Protein AF-A0A7I7QUG3-F1 (afdb_monomer_lite)

Structure (mmCIF, N/CA/C/O backbone):
data_AF-A0A7I7QUG3-F1
#
_entry.id   AF-A0A7I7QUG3-F1
#
loop_
_atom_site.group_PDB
_atom_site.id
_atom_site.type_symbol
_atom_site.label_atom_id
_atom_site.label_alt_id
_atom_site.label_comp_id
_atom_site.label_asym_id
_atom_site.label_entity_id
_atom_site.label_seq_id
_atom_site.pdbx_PDB_ins_code
_atom_site.Cartn_x
_atom_site.Cartn_y
_atom_site.Cartn_z
_atom_site.occupancy
_atom_site.B_iso_or_equiv
_atom_site.auth_seq_id
_atom_site.auth_comp_id
_atom_site.auth_asym_id
_atom_site.auth_atom_id
_atom_site.pdbx_PDB_model_num
ATOM 1 N N . MET A 1 1 ? 12.295 -4.336 1.343 1.00 55.94 1 MET A N 1
ATOM 2 C CA . MET A 1 1 ? 11.119 -3.998 2.176 1.00 55.94 1 MET A CA 1
ATOM 3 C C . MET A 1 1 ? 10.521 -2.732 1.606 1.00 55.94 1 MET A C 1
ATOM 5 O O . MET A 1 1 ? 11.297 -1.818 1.374 1.00 55.94 1 MET A O 1
ATOM 9 N N . GLY A 1 2 ? 9.221 -2.713 1.314 1.00 84.19 2 GLY A N 1
ATOM 10 C CA . GLY A 1 2 ? 8.541 -1.510 0.825 1.00 84.19 2 GLY A CA 1
ATOM 11 C C . GLY A 1 2 ? 7.883 -0.710 1.953 1.00 84.19 2 GLY A C 1
ATOM 12 O O . GLY A 1 2 ? 7.905 -1.144 3.106 1.00 84.19 2 GLY A O 1
ATOM 13 N N . GLY A 1 3 ? 7.300 0.437 1.625 1.00 93.31 3 GLY A N 1
ATOM 14 C CA . GLY A 1 3 ? 6.579 1.305 2.557 1.00 93.31 3 GLY A CA 1
ATOM 15 C C . GLY A 1 3 ? 5.406 2.025 1.896 1.00 93.31 3 GLY A C 1
ATOM 16 O O . GLY A 1 3 ? 5.088 1.757 0.743 1.00 93.31 3 GLY A O 1
ATOM 17 N N . VAL A 1 4 ? 4.787 2.944 2.634 1.00 95.75 4 VAL A N 1
ATOM 18 C CA . VAL A 1 4 ? 3.711 3.820 2.152 1.00 95.75 4 VAL A CA 1
ATOM 19 C C . VAL A 1 4 ? 4.041 5.250 2.564 1.00 95.75 4 VAL A C 1
ATOM 21 O O . VAL A 1 4 ? 4.446 5.471 3.708 1.00 95.75 4 VAL A O 1
ATOM 24 N N . GLY A 1 5 ? 3.885 6.207 1.652 1.00 95.69 5 GLY A N 1
ATOM 25 C CA . GLY A 1 5 ? 4.074 7.633 1.914 1.00 95.69 5 GLY A CA 1
ATOM 26 C C . GLY A 1 5 ? 2.733 8.345 2.024 1.00 95.69 5 GLY A C 1
ATOM 27 O O . GLY A 1 5 ? 1.993 8.384 1.050 1.00 95.69 5 GLY A O 1
ATOM 28 N N . PHE A 1 6 ? 2.417 8.916 3.187 1.00 95.31 6 PHE A N 1
ATOM 29 C CA . PHE A 1 6 ? 1.203 9.712 3.395 1.00 95.31 6 PHE A CA 1
ATOM 30 C C . PHE A 1 6 ? 1.580 11.185 3.564 1.00 95.31 6 PHE A C 1
ATOM 32 O O . PHE A 1 6 ? 2.206 11.533 4.565 1.00 95.31 6 PHE A O 1
ATOM 39 N N . VAL A 1 7 ? 1.183 12.040 2.621 1.00 96.12 7 VAL A N 1
ATOM 40 C CA . VAL A 1 7 ? 1.308 13.502 2.762 1.00 96.12 7 VAL A CA 1
ATOM 41 C C . VAL A 1 7 ? 0.003 14.075 3.312 1.00 96.12 7 VAL A C 1
ATOM 43 O O . VAL A 1 7 ? -0.003 14.758 4.334 1.00 96.12 7 VAL A O 1
ATOM 46 N N . ASP A 1 8 ? -1.117 13.733 2.676 1.00 97.00 8 ASP A N 1
ATOM 47 C CA . ASP A 1 8 ? -2.471 14.074 3.111 1.00 97.00 8 ASP A CA 1
ATOM 48 C C . ASP A 1 8 ? -3.488 13.044 2.572 1.00 97.00 8 ASP A C 1
ATOM 50 O O . ASP A 1 8 ? -3.114 11.969 2.103 1.00 97.00 8 ASP A O 1
ATOM 54 N N . SER A 1 9 ? -4.791 13.326 2.678 1.00 97.75 9 SER A N 1
ATOM 55 C CA . SER A 1 9 ? -5.838 12.398 2.233 1.00 97.75 9 SER A CA 1
ATOM 56 C C . SER A 1 9 ? -5.978 12.276 0.712 1.00 97.75 9 SER A C 1
ATOM 58 O O . SER A 1 9 ? -6.603 11.320 0.255 1.00 97.75 9 SER A O 1
ATOM 60 N N . GLU A 1 10 ? -5.454 13.222 -0.068 1.00 98.00 10 GLU A N 1
ATOM 61 C CA . GLU A 1 10 ? -5.456 13.189 -1.538 1.00 98.00 10 GLU A CA 1
ATOM 62 C C . GLU A 1 10 ? -4.103 12.773 -2.125 1.00 98.00 10 GLU A C 1
ATOM 64 O O . GLU A 1 10 ? -4.031 12.420 -3.300 1.00 98.00 10 GLU A O 1
ATOM 69 N N . THR A 1 11 ? -3.049 12.812 -1.314 1.00 97.88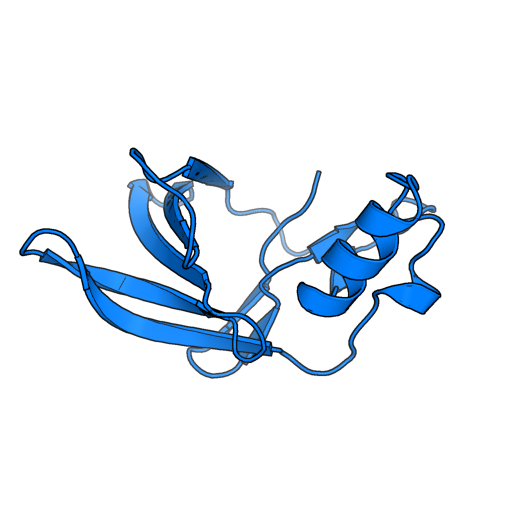 11 THR A N 1
ATOM 70 C CA . THR A 1 11 ? -1.663 12.673 -1.752 1.00 97.88 11 THR A CA 1
ATOM 71 C C . THR A 1 11 ? -1.002 11.525 -0.991 1.00 97.88 11 THR A C 1
ATOM 73 O O . THR A 1 11 ? -0.416 11.719 0.082 1.00 97.88 11 THR A O 1
ATOM 76 N N . VAL A 1 12 ? -1.117 10.312 -1.538 1.00 98.12 12 VAL A N 1
ATOM 77 C CA . VAL A 1 12 ? -0.487 9.101 -0.994 1.00 98.12 12 VAL A CA 1
ATOM 78 C C . VAL A 1 12 ? 0.289 8.366 -2.081 1.00 98.12 12 VAL A C 1
ATOM 80 O O . VAL A 1 12 ? -0.228 8.151 -3.177 1.00 98.12 12 VAL A O 1
ATOM 83 N N . ASP A 1 13 ? 1.495 7.922 -1.731 1.00 97.62 13 ASP A N 1
ATOM 84 C CA . ASP A 1 13 ? 2.296 6.953 -2.477 1.00 97.62 13 ASP A CA 1
ATOM 85 C C . ASP A 1 13 ? 2.113 5.568 -1.830 1.00 97.62 13 ASP A C 1
ATOM 87 O O . ASP A 1 13 ? 2.772 5.261 -0.829 1.00 97.62 13 ASP A O 1
ATOM 91 N N . PRO A 1 14 ? 1.213 4.709 -2.345 1.00 96.88 14 PRO A N 1
ATOM 92 C CA . PRO A 1 14 ? 0.839 3.438 -1.722 1.00 96.88 14 PRO A CA 1
ATOM 93 C C . PRO A 1 14 ? 1.973 2.416 -1.672 1.00 96.88 14 PRO A C 1
ATOM 95 O O . PRO A 1 14 ? 1.910 1.462 -0.906 1.00 96.88 14 PRO A O 1
ATOM 98 N N . LEU A 1 15 ? 2.985 2.578 -2.525 1.00 96.62 15 LEU A N 1
ATOM 99 C CA . LEU A 1 15 ? 4.100 1.652 -2.659 1.00 96.62 15 LEU A CA 1
ATOM 100 C C . LEU A 1 15 ? 5.399 2.438 -2.789 1.00 96.62 15 LEU A C 1
ATOM 102 O O . LEU A 1 15 ? 5.717 2.963 -3.850 1.00 96.62 15 LEU A O 1
ATOM 106 N N . LEU A 1 16 ? 6.173 2.471 -1.714 1.00 96.19 16 LEU A N 1
ATOM 107 C CA . LEU A 1 16 ? 7.543 2.961 -1.698 1.00 96.19 16 LEU A CA 1
ATOM 108 C C . LEU A 1 16 ? 8.503 1.778 -1.733 1.00 96.19 16 LEU A C 1
ATOM 110 O O . LEU A 1 16 ? 8.320 0.809 -0.998 1.00 96.19 16 LEU A O 1
ATOM 114 N N . TYR A 1 17 ? 9.548 1.868 -2.545 1.00 95.56 17 TYR A N 1
ATOM 115 C CA . TYR A 1 17 ? 10.628 0.886 -2.605 1.00 95.56 17 TYR A CA 1
ATOM 116 C C . TYR A 1 17 ? 11.975 1.570 -2.388 1.00 95.56 17 TYR A C 1
ATOM 118 O O . TYR A 1 17 ? 12.135 2.718 -2.795 1.00 95.56 17 TYR A O 1
ATOM 126 N N . PRO A 1 18 ? 12.951 0.894 -1.758 1.00 94.00 18 PRO A N 1
ATOM 127 C CA . PRO A 1 18 ? 14.284 1.448 -1.595 1.00 94.00 18 PRO A CA 1
ATOM 128 C C . PRO A 1 18 ? 14.965 1.579 -2.952 1.00 94.00 18 PRO A C 1
ATOM 130 O O . PRO A 1 18 ? 14.801 0.719 -3.825 1.00 94.00 18 PRO A O 1
ATOM 133 N N . ASP A 1 19 ? 15.766 2.622 -3.107 1.00 92.62 19 ASP A N 1
ATOM 134 C CA . ASP A 1 19 ? 16.704 2.692 -4.216 1.00 92.62 19 ASP A CA 1
ATOM 135 C C . ASP A 1 19 ? 17.775 1.594 -4.080 1.00 92.62 19 ASP A C 1
ATOM 137 O O . ASP A 1 19 ? 18.064 1.092 -2.990 1.00 92.62 19 ASP A O 1
ATOM 141 N N . THR A 1 20 ? 18.361 1.202 -5.205 1.00 92.19 20 THR A N 1
ATOM 142 C CA . THR A 1 20 ? 19.431 0.198 -5.282 1.00 92.19 20 THR A CA 1
ATOM 143 C C . THR A 1 20 ? 20.686 0.593 -4.507 1.00 92.19 20 THR A C 1
ATOM 145 O O . THR A 1 20 ? 21.385 -0.284 -4.005 1.00 92.19 20 THR A O 1
ATOM 148 N N . ASP A 1 21 ? 20.957 1.892 -4.372 1.00 88.19 21 ASP A N 1
ATOM 149 C CA . ASP A 1 21 ? 22.078 2.419 -3.588 1.00 88.19 21 ASP A CA 1
ATOM 150 C C . ASP A 1 21 ? 21.767 2.545 -2.083 1.00 88.19 21 ASP A C 1
ATOM 152 O O . ASP A 1 21 ? 22.656 2.853 -1.288 1.00 88.19 21 ASP A O 1
ATOM 156 N N . GLY A 1 22 ? 20.519 2.279 -1.679 1.00 83.69 22 GLY A N 1
ATOM 157 C CA . GLY A 1 22 ? 20.055 2.360 -0.295 1.00 83.69 22 GLY A CA 1
ATOM 158 C C . GLY A 1 22 ? 19.988 3.778 0.277 1.00 83.69 22 GLY A C 1
ATOM 159 O O . GLY A 1 22 ? 19.808 3.920 1.486 1.00 83.69 22 GLY A O 1
ATOM 160 N N . THR A 1 23 ? 20.139 4.815 -0.549 1.00 86.00 23 THR A N 1
ATOM 161 C CA . THR A 1 23 ? 20.177 6.213 -0.091 1.00 86.00 23 THR A CA 1
ATOM 162 C C . THR A 1 23 ? 18.796 6.833 0.069 1.00 86.00 23 THR A C 1
ATOM 164 O O . THR A 1 23 ? 18.656 7.806 0.800 1.00 86.00 23 THR A O 1
ATOM 167 N N . GLY A 1 24 ? 17.771 6.252 -0.553 1.00 90.81 24 GLY A N 1
ATOM 168 C CA . GLY A 1 24 ? 16.415 6.777 -0.500 1.00 90.81 24 GLY A CA 1
ATOM 169 C C . GLY A 1 24 ? 15.361 5.755 -0.901 1.00 90.81 24 GLY A C 1
ATOM 170 O O . GLY A 1 24 ? 15.605 4.545 -0.947 1.00 90.81 24 GLY A O 1
ATOM 171 N N . VAL A 1 25 ? 14.168 6.265 -1.188 1.00 94.62 25 VAL A N 1
ATOM 172 C CA . VAL A 1 25 ? 13.026 5.491 -1.677 1.00 94.62 25 VAL A CA 1
ATOM 173 C C . VAL A 1 25 ? 12.425 6.153 -2.914 1.00 94.62 25 VAL A C 1
ATOM 175 O O . VAL A 1 25 ? 12.577 7.356 -3.113 1.00 94.62 25 VAL A O 1
ATOM 178 N N . PHE A 1 26 ? 11.718 5.378 -3.729 1.00 95.94 26 PHE A N 1
ATOM 179 C CA . PHE A 1 26 ? 10.924 5.873 -4.852 1.00 95.94 26 PHE A CA 1
ATOM 180 C C . PHE A 1 26 ? 9.510 5.284 -4.812 1.00 95.94 26 PHE A C 1
ATOM 182 O O . PHE A 1 26 ? 9.307 4.177 -4.302 1.00 95.94 26 PHE A O 1
ATOM 189 N N . ALA A 1 27 ? 8.540 6.023 -5.352 1.00 97.25 27 ALA A N 1
ATOM 190 C CA . ALA A 1 27 ? 7.159 5.571 -5.471 1.00 97.25 27 ALA A CA 1
ATOM 191 C C . ALA A 1 27 ? 6.982 4.676 -6.702 1.00 97.25 27 ALA A C 1
ATOM 193 O O . ALA A 1 27 ? 7.488 4.976 -7.784 1.00 97.25 27 ALA A O 1
ATOM 194 N N . ALA A 1 28 ? 6.254 3.574 -6.542 1.00 96.94 28 ALA A N 1
ATOM 195 C CA . ALA A 1 28 ? 5.968 2.614 -7.597 1.00 96.94 28 ALA A CA 1
ATOM 196 C C . ALA A 1 28 ? 4.463 2.525 -7.884 1.00 96.94 28 ALA A C 1
ATOM 198 O O . ALA A 1 28 ? 3.623 2.584 -6.986 1.00 96.94 28 ALA A O 1
ATOM 199 N N . ASP A 1 29 ? 4.112 2.328 -9.151 1.00 95.31 29 ASP A N 1
ATOM 200 C CA . ASP A 1 29 ? 2.742 2.049 -9.564 1.00 95.31 29 ASP A CA 1
ATOM 201 C C . ASP A 1 29 ? 2.409 0.558 -9.424 1.00 95.31 29 ASP A C 1
ATOM 203 O O . ASP A 1 29 ? 3.142 -0.304 -9.910 1.00 95.31 29 ASP A O 1
ATOM 207 N N . LEU A 1 30 ? 1.277 0.237 -8.785 1.00 94.62 30 LEU A N 1
ATOM 208 C CA . LEU A 1 30 ? 0.879 -1.155 -8.555 1.00 94.62 30 LEU A CA 1
ATOM 209 C C . LEU A 1 30 ? 0.620 -1.917 -9.866 1.00 94.62 30 LEU A C 1
ATOM 211 O O . LEU A 1 30 ? 0.925 -3.105 -9.945 1.00 94.62 3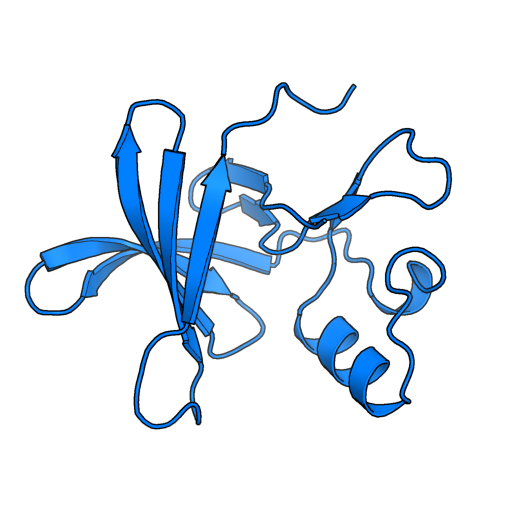0 LEU A O 1
ATOM 215 N N . VAL A 1 31 ? 0.068 -1.273 -10.899 1.00 94.94 31 VAL A N 1
ATOM 216 C CA . VAL A 1 31 ? -0.202 -1.942 -12.181 1.00 94.94 31 VAL A CA 1
ATOM 217 C C . VAL A 1 31 ? 1.112 -2.253 -12.890 1.00 94.94 31 VAL A C 1
ATOM 219 O O . VAL A 1 31 ? 1.307 -3.386 -13.332 1.00 94.94 31 VAL A O 1
ATOM 222 N N . SER A 1 32 ? 2.037 -1.294 -12.932 1.00 96.38 32 SER A N 1
ATOM 223 C CA . SER A 1 32 ? 3.381 -1.514 -13.474 1.00 96.38 32 SER A CA 1
ATOM 224 C C . SER A 1 32 ? 4.147 -2.589 -12.699 1.00 96.38 32 SER A C 1
ATOM 226 O O . SER A 1 32 ? 4.810 -3.433 -13.298 1.00 96.38 32 SER A O 1
ATOM 228 N N . LEU A 1 33 ? 4.013 -2.617 -11.370 1.00 95.44 33 LEU A N 1
ATOM 229 C CA . LEU A 1 33 ? 4.632 -3.632 -10.520 1.00 95.44 33 LEU A CA 1
ATOM 230 C C . LEU A 1 33 ? 4.104 -5.041 -10.826 1.00 95.44 33 LEU A C 1
ATOM 232 O O . LEU A 1 33 ? 4.881 -5.989 -10.928 1.00 95.44 33 LEU A O 1
ATOM 236 N N . LEU A 1 34 ? 2.788 -5.185 -11.001 1.00 93.62 34 LEU A N 1
ATOM 237 C CA . LEU A 1 34 ? 2.179 -6.454 -11.401 1.00 93.62 34 LEU A CA 1
ATOM 238 C C . LEU A 1 34 ? 2.655 -6.889 -12.794 1.00 93.62 34 LEU A C 1
ATOM 240 O O . LEU A 1 34 ? 3.031 -8.045 -12.962 1.00 93.62 34 LEU A O 1
ATOM 244 N N . ALA A 1 35 ? 2.735 -5.964 -13.754 1.00 95.88 35 ALA A N 1
ATOM 245 C CA . ALA A 1 35 ? 3.265 -6.255 -15.085 1.00 95.88 35 ALA A CA 1
ATOM 246 C C . ALA A 1 35 ? 4.737 -6.705 -15.038 1.00 95.88 35 ALA A C 1
ATOM 248 O O . ALA A 1 35 ? 5.113 -7.660 -15.715 1.00 95.88 35 ALA A O 1
ATOM 249 N N . LEU A 1 36 ? 5.567 -6.075 -14.197 1.00 96.62 36 LEU A N 1
ATOM 250 C CA . LEU A 1 36 ? 6.944 -6.514 -13.962 1.00 96.62 36 LEU A CA 1
ATOM 251 C C . LEU A 1 36 ? 6.978 -7.946 -13.413 1.00 96.62 36 LEU A C 1
ATOM 253 O O . LEU A 1 36 ? 7.765 -8.770 -13.876 1.00 96.62 36 LEU A O 1
ATOM 257 N N . PHE A 1 37 ? 6.117 -8.259 -12.450 1.00 94.50 37 PHE A N 1
ATOM 258 C CA . PHE A 1 37 ? 6.027 -9.588 -11.854 1.00 94.50 37 PHE A CA 1
ATOM 259 C C . PHE A 1 37 ? 5.587 -10.675 -12.841 1.00 94.50 37 PHE A C 1
ATOM 261 O O . PHE A 1 37 ? 6.069 -11.804 -12.728 1.00 94.50 37 PHE A O 1
ATOM 268 N N . ASP A 1 38 ? 4.762 -10.340 -13.833 1.00 95.88 38 ASP A N 1
ATOM 269 C CA . ASP A 1 38 ? 4.363 -11.259 -14.907 1.00 95.88 38 ASP A CA 1
ATOM 270 C C . ASP A 1 38 ? 5.528 -11.606 -15.855 1.00 95.88 38 ASP A C 1
ATOM 272 O O . ASP A 1 38 ? 5.522 -12.663 -16.486 1.00 95.88 38 ASP A O 1
ATOM 276 N N . THR A 1 39 ? 6.587 -10.783 -15.901 1.00 95.75 39 THR A N 1
ATOM 277 C CA . THR A 1 39 ? 7.843 -11.120 -16.608 1.00 95.75 39 THR A CA 1
ATOM 278 C C . THR A 1 39 ? 8.728 -12.114 -15.845 1.00 95.75 39 THR A C 1
ATOM 280 O O . THR A 1 39 ? 9.761 -12.544 -16.356 1.00 95.75 39 THR A O 1
ATOM 283 N N . GLY A 1 40 ? 8.361 -12.462 -14.606 1.00 95.81 40 GLY A N 1
ATOM 284 C CA . GLY A 1 40 ? 9.152 -13.303 -13.704 1.00 95.81 40 GLY A CA 1
ATOM 285 C C . GLY A 1 40 ? 10.207 -12.546 -12.889 1.00 95.81 40 GLY A C 1
ATOM 286 O O . GLY A 1 40 ? 10.793 -13.127 -11.973 1.00 95.81 40 GLY A O 1
ATOM 287 N N . SER A 1 41 ? 10.432 -11.255 -13.157 1.00 94.81 41 SER A N 1
ATOM 288 C CA . SER A 1 41 ? 11.316 -10.426 -12.333 1.00 94.81 41 SER A CA 1
ATOM 289 C C . SER A 1 41 ? 10.718 -10.191 -10.944 1.00 94.81 41 SER A C 1
ATOM 291 O O . SER A 1 41 ? 9.520 -9.960 -10.796 1.00 94.81 41 SER A O 1
ATOM 293 N N . ARG A 1 42 ? 11.561 -10.215 -9.908 1.00 92.31 42 ARG A N 1
ATOM 294 C CA . ARG A 1 42 ? 11.201 -9.843 -8.525 1.00 92.31 42 ARG A CA 1
ATOM 295 C C . ARG A 1 42 ? 12.060 -8.705 -7.975 1.00 92.31 42 ARG A C 1
ATOM 297 O O . ARG A 1 42 ? 11.807 -8.238 -6.868 1.00 92.31 42 ARG A O 1
ATOM 304 N N . ASP A 1 43 ? 13.051 -8.258 -8.743 1.00 94.12 43 ASP A N 1
ATOM 305 C CA . ASP A 1 43 ? 13.960 -7.186 -8.350 1.00 94.12 43 ASP A CA 1
ATOM 306 C C . ASP A 1 43 ? 13.378 -5.829 -8.757 1.00 94.12 43 ASP A C 1
ATOM 308 O O . ASP A 1 43 ? 13.621 -5.313 -9.847 1.00 94.12 43 ASP A O 1
ATOM 312 N N . VAL A 1 44 ? 12.520 -5.296 -7.889 1.00 95.31 44 VAL A N 1
ATOM 313 C CA . VAL A 1 44 ? 11.790 -4.045 -8.135 1.00 95.31 44 VAL A CA 1
ATOM 314 C C . VAL A 1 44 ? 12.748 -2.859 -8.211 1.00 95.31 44 VAL A C 1
ATOM 316 O O . VAL A 1 44 ? 12.634 -2.039 -9.118 1.00 95.31 44 VAL A O 1
ATOM 319 N N . SER A 1 45 ? 13.721 -2.785 -7.298 1.00 95.19 45 SER A N 1
ATOM 320 C CA . SER A 1 45 ? 14.670 -1.673 -7.224 1.00 95.19 45 SER A CA 1
ATOM 321 C C . SER A 1 45 ? 15.574 -1.624 -8.458 1.00 95.19 45 SER A C 1
ATOM 323 O O . SER A 1 45 ? 15.713 -0.562 -9.063 1.00 95.19 45 SER A O 1
ATOM 325 N N . ALA A 1 46 ? 16.106 -2.764 -8.920 1.00 95.75 46 ALA A N 1
ATOM 326 C CA . ALA A 1 46 ? 16.898 -2.803 -10.156 1.00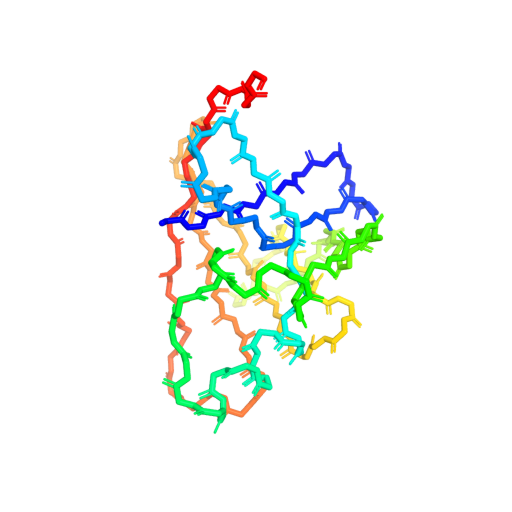 95.75 46 ALA A CA 1
ATOM 327 C C . ALA A 1 46 ? 16.078 -2.460 -11.413 1.00 95.75 46 ALA A C 1
ATOM 329 O O . ALA A 1 46 ? 16.636 -2.102 -12.451 1.00 95.75 46 ALA A O 1
ATOM 330 N N . ARG A 1 47 ? 14.748 -2.566 -11.330 1.00 96.88 47 ARG A N 1
ATOM 331 C CA . ARG A 1 47 ? 13.802 -2.288 -12.418 1.00 96.88 47 ARG A CA 1
ATOM 332 C C . ARG A 1 47 ? 12.998 -1.009 -12.187 1.00 96.88 47 ARG A C 1
ATOM 334 O O . ARG A 1 47 ? 11.949 -0.843 -12.798 1.00 96.88 47 ARG A O 1
ATOM 341 N N . ARG A 1 48 ? 13.515 -0.075 -11.374 1.00 96.00 48 ARG A N 1
ATOM 342 C CA . ARG A 1 48 ? 12.882 1.215 -11.035 1.00 96.00 48 ARG A CA 1
ATOM 343 C C . ARG A 1 48 ? 12.221 1.904 -12.230 1.00 96.00 48 ARG A C 1
ATOM 345 O O . ARG A 1 48 ? 11.051 2.247 -12.151 1.00 96.00 48 ARG A O 1
ATOM 352 N N . ARG A 1 49 ? 12.929 2.040 -13.357 1.00 96.19 49 ARG A N 1
ATOM 353 C CA . ARG A 1 49 ? 12.417 2.729 -14.561 1.00 96.19 49 ARG A CA 1
ATOM 354 C C . ARG A 1 49 ? 11.128 2.134 -15.135 1.00 96.19 49 ARG A C 1
ATOM 356 O O . ARG A 1 49 ? 10.401 2.849 -15.812 1.00 96.19 49 ARG A O 1
ATOM 363 N N . ASP A 1 50 ? 10.859 0.857 -14.880 1.00 97.00 50 ASP A N 1
ATOM 364 C CA . ASP A 1 50 ? 9.673 0.173 -15.397 1.00 97.00 50 ASP A CA 1
ATOM 365 C C . ASP A 1 50 ? 8.448 0.364 -14.493 1.00 97.00 50 ASP A C 1
ATOM 367 O O . ASP A 1 50 ? 7.322 0.135 -14.928 1.00 97.00 50 ASP A O 1
ATOM 371 N N . VAL A 1 51 ? 8.659 0.748 -13.230 1.00 97.19 51 VAL A N 1
ATOM 372 C CA . VAL A 1 51 ? 7.616 0.756 -12.192 1.00 97.19 51 VAL A CA 1
ATOM 373 C C . VAL A 1 51 ? 7.429 2.103 -11.504 1.00 97.19 51 VAL A C 1
ATOM 375 O O . VAL A 1 51 ? 6.388 2.313 -10.887 1.00 97.19 51 VAL A O 1
ATOM 378 N N . GLU A 1 52 ? 8.414 2.996 -11.582 1.00 97.38 52 GLU A N 1
ATOM 379 C CA . GLU A 1 52 ? 8.407 4.283 -10.895 1.00 97.38 52 GLU A CA 1
ATOM 380 C C . GLU A 1 52 ? 7.271 5.186 -11.384 1.00 97.38 52 GLU A C 1
ATOM 382 O O . GLU A 1 52 ? 6.965 5.266 -12.576 1.00 97.38 52 GLU A O 1
ATOM 387 N N . THR A 1 53 ? 6.671 5.907 -10.442 1.00 97.00 53 THR A N 1
ATOM 388 C CA . THR A 1 53 ? 5.728 6.990 -10.708 1.00 97.00 53 THR A CA 1
ATOM 389 C C . THR A 1 53 ? 6.173 8.247 -9.973 1.00 97.00 53 THR A C 1
ATOM 391 O O . THR A 1 53 ? 6.625 8.188 -8.836 1.00 97.00 53 THR A O 1
ATOM 394 N N . MET A 1 54 ? 6.009 9.399 -10.625 1.00 95.81 54 MET A N 1
ATOM 395 C CA . MET A 1 54 ? 6.201 10.721 -10.010 1.00 95.81 54 MET A CA 1
ATOM 396 C C . MET A 1 54 ? 4.870 11.361 -9.596 1.00 95.81 54 MET A C 1
ATOM 398 O O . MET A 1 54 ? 4.831 12.520 -9.191 1.00 95.81 54 MET A O 1
ATOM 402 N N . THR A 1 55 ? 3.762 10.641 -9.773 1.00 95.62 55 THR A N 1
ATOM 403 C CA . THR A 1 55 ? 2.417 11.098 -9.430 1.00 95.62 55 THR A CA 1
ATOM 404 C C . THR A 1 55 ? 1.851 10.191 -8.342 1.00 95.62 55 THR A C 1
ATOM 406 O O . THR A 1 55 ? 1.756 8.981 -8.591 1.00 95.62 55 THR A O 1
ATOM 409 N N . PRO A 1 56 ? 1.448 10.757 -7.187 1.00 96.44 56 PRO A N 1
ATOM 410 C CA . PRO A 1 56 ? 0.716 10.032 -6.157 1.00 96.44 56 PRO A CA 1
ATOM 411 C C . PRO A 1 56 ? -0.511 9.351 -6.758 1.00 96.44 56 PRO A C 1
ATOM 413 O O . PRO A 1 56 ? -1.238 9.945 -7.557 1.00 96.44 56 PRO A O 1
ATOM 416 N N . ASN A 1 57 ? -0.714 8.085 -6.417 1.00 96.25 57 ASN A N 1
ATOM 417 C CA . ASN A 1 57 ? -1.756 7.235 -7.000 1.00 96.25 57 ASN A CA 1
ATOM 418 C C . ASN A 1 57 ? -2.549 6.486 -5.922 1.00 96.25 57 ASN A C 1
ATOM 420 O O . ASN A 1 57 ? -3.071 5.392 -6.169 1.00 96.25 57 ASN A O 1
ATOM 424 N N . GLY A 1 58 ? -2.650 7.077 -4.733 1.00 98.00 58 GLY A N 1
ATOM 425 C CA . GLY A 1 58 ? -3.580 6.649 -3.706 1.00 98.00 58 GLY A CA 1
ATOM 426 C C . GLY A 1 58 ? -4.154 7.803 -2.901 1.00 98.00 58 GLY A C 1
ATOM 427 O O . GLY A 1 58 ? -3.608 8.904 -2.847 1.00 98.00 58 GLY A O 1
ATOM 428 N N . ARG A 1 59 ? -5.285 7.518 -2.257 1.00 98.38 59 ARG A N 1
ATOM 429 C CA . ARG A 1 59 ? -6.054 8.472 -1.453 1.00 98.38 59 ARG A CA 1
ATOM 430 C C . ARG A 1 59 ? -6.612 7.797 -0.214 1.00 98.38 59 ARG A C 1
ATOM 432 O O . ARG A 1 59 ? -6.883 6.599 -0.228 1.00 98.38 59 ARG A O 1
ATOM 439 N N . VAL A 1 60 ? -6.844 8.563 0.847 1.00 98.56 60 VAL A N 1
ATOM 440 C CA . VAL A 1 60 ? -7.461 8.062 2.081 1.00 98.56 60 VAL A CA 1
ATOM 441 C C . VAL A 1 60 ? -8.907 8.523 2.177 1.00 98.56 60 VAL A C 1
ATOM 443 O O . VAL A 1 60 ? -9.218 9.703 2.009 1.00 98.56 60 VAL A O 1
ATOM 446 N N . ARG A 1 61 ? -9.813 7.596 2.483 1.00 98.38 61 ARG A N 1
ATOM 447 C CA . ARG A 1 61 ? -11.225 7.883 2.762 1.00 98.38 61 ARG A CA 1
ATOM 448 C C . ARG A 1 61 ? -11.672 7.189 4.037 1.00 98.38 61 ARG A C 1
ATOM 450 O O . ARG A 1 61 ? -11.083 6.202 4.457 1.00 98.38 61 ARG A O 1
ATOM 457 N N . SER A 1 62 ? -12.737 7.702 4.642 1.00 98.19 62 SER A N 1
ATOM 458 C CA . SER A 1 62 ? -13.478 6.963 5.664 1.00 98.19 62 SER A CA 1
ATOM 459 C C . SER A 1 62 ? -14.408 5.972 4.967 1.00 98.19 62 SER A C 1
ATOM 461 O O . SER A 1 62 ? -15.282 6.390 4.209 1.00 98.19 62 SER A O 1
ATOM 463 N N . ILE A 1 63 ? -14.205 4.675 5.191 1.00 97.31 63 ILE A N 1
ATOM 464 C CA . ILE A 1 63 ? -15.008 3.598 4.596 1.00 97.31 63 ILE A CA 1
ATOM 465 C C . ILE A 1 63 ? -15.406 2.619 5.693 1.00 97.31 63 ILE A C 1
ATOM 467 O O . ILE A 1 63 ? -14.593 2.263 6.544 1.00 97.31 63 ILE A O 1
ATOM 471 N N . GLU A 1 64 ? -16.658 2.171 5.678 1.00 96.50 64 GLU A N 1
ATOM 472 C CA . GLU A 1 64 ? -17.100 1.106 6.570 1.00 96.50 64 GLU A CA 1
ATOM 473 C C . GLU A 1 64 ? -16.485 -0.239 6.160 1.00 96.50 64 GLU A C 1
ATOM 475 O O . GLU A 1 64 ? -16.641 -0.692 5.027 1.00 96.50 64 GLU A O 1
ATOM 480 N N . TYR A 1 65 ? -15.808 -0.895 7.102 1.00 93.62 65 TYR A N 1
ATOM 481 C CA . TYR A 1 65 ? -15.285 -2.246 6.957 1.00 93.62 65 TYR A CA 1
ATOM 482 C C . TYR A 1 65 ? -15.759 -3.100 8.126 1.00 93.62 65 TYR A C 1
ATOM 484 O O . TYR A 1 65 ? -15.464 -2.811 9.285 1.00 93.62 65 TYR A O 1
ATOM 492 N N . ARG A 1 66 ? -16.528 -4.153 7.822 1.00 91.88 66 ARG A N 1
ATOM 493 C CA . ARG A 1 66 ? -17.121 -5.064 8.820 1.00 91.88 66 ARG A CA 1
ATOM 494 C C . ARG A 1 66 ? -17.903 -4.329 9.927 1.00 91.88 66 ARG A C 1
ATOM 496 O O . ARG A 1 66 ? -17.789 -4.680 11.098 1.00 91.88 66 ARG A O 1
ATOM 503 N N . GLY A 1 67 ? -18.689 -3.317 9.551 1.00 95.38 67 GLY A N 1
ATOM 504 C CA . GLY A 1 67 ? -19.536 -2.547 10.470 1.00 95.38 67 GLY A CA 1
ATOM 505 C C . GLY A 1 67 ? -18.832 -1.403 11.207 1.00 95.38 67 GLY A C 1
ATOM 506 O O . GLY A 1 67 ? -19.447 -0.776 12.067 1.00 95.38 67 GLY A O 1
ATOM 507 N N . VAL A 1 68 ? -17.557 -1.122 10.907 1.00 94.56 68 VAL A N 1
ATOM 508 C CA . VAL A 1 68 ? -16.781 -0.051 11.552 1.00 94.56 68 VAL A CA 1
ATOM 509 C C . VAL A 1 68 ? -16.210 0.895 10.501 1.00 94.56 68 VAL A C 1
ATOM 511 O O . VAL A 1 68 ? -15.489 0.470 9.597 1.00 94.56 68 VAL A O 1
ATOM 514 N N . VAL A 1 69 ? -16.491 2.195 10.627 1.00 97.19 69 VAL A N 1
ATOM 515 C CA . VAL A 1 69 ? -15.864 3.227 9.786 1.00 97.19 69 VAL A CA 1
ATOM 516 C C . VAL A 1 69 ? -14.371 3.283 10.096 1.00 97.19 69 VAL A C 1
ATOM 518 O O . VAL A 1 69 ? -13.972 3.592 11.216 1.00 97.19 69 VAL A O 1
ATOM 521 N N . SER A 1 70 ? -13.559 2.976 9.091 1.00 95.44 70 SER A N 1
ATOM 522 C CA . SER A 1 70 ? -12.101 2.922 9.173 1.00 95.44 70 SER A CA 1
ATOM 523 C C . SER A 1 70 ? -11.485 3.911 8.187 1.00 95.44 70 SER A C 1
ATOM 525 O O . SER A 1 70 ? -12.065 4.192 7.134 1.00 95.44 70 SER A O 1
ATOM 527 N N . SER A 1 71 ? -10.288 4.413 8.493 1.00 97.94 71 SER A N 1
ATOM 528 C CA . SER A 1 71 ? -9.449 5.028 7.462 1.00 97.94 71 SER A CA 1
ATOM 529 C C . SER A 1 71 ? -9.063 3.949 6.458 1.00 97.94 71 SER A C 1
ATOM 531 O O . SER A 1 71 ? -8.605 2.879 6.847 1.00 97.94 71 SER A O 1
ATOM 533 N N . ALA A 1 72 ? -9.253 4.212 5.175 1.00 98.19 72 ALA A N 1
ATOM 534 C CA . ALA A 1 72 ? -8.987 3.262 4.111 1.00 98.19 72 ALA A CA 1
ATOM 535 C C . ALA A 1 72 ? -8.141 3.928 3.031 1.00 98.19 72 ALA A C 1
ATOM 537 O O . ALA A 1 72 ? -8.533 4.967 2.495 1.00 98.19 72 ALA A O 1
ATOM 538 N N . LEU A 1 73 ? -6.991 3.332 2.727 1.00 98.38 73 LEU A N 1
ATOM 539 C CA . LEU A 1 73 ? -6.169 3.713 1.586 1.00 98.38 73 LEU A CA 1
ATOM 540 C C . LEU A 1 73 ? -6.727 3.034 0.334 1.00 98.38 73 LEU A C 1
ATOM 542 O O . LEU A 1 73 ? -6.795 1.812 0.256 1.00 98.38 73 LEU A O 1
ATOM 546 N N . ILE A 1 74 ? -7.133 3.836 -0.640 1.00 98.06 74 ILE A N 1
ATOM 547 C CA . ILE A 1 74 ? -7.600 3.397 -1.952 1.00 98.06 74 ILE A CA 1
ATOM 548 C C . ILE A 1 74 ? -6.469 3.605 -2.953 1.00 98.06 74 ILE A C 1
ATOM 550 O O . ILE A 1 74 ? -5.897 4.692 -3.017 1.00 98.06 74 ILE A O 1
ATOM 554 N N . TYR A 1 75 ? -6.197 2.591 -3.768 1.00 97.25 75 TYR A N 1
ATOM 555 C CA . TYR A 1 75 ? -5.285 2.700 -4.902 1.00 97.25 75 TYR A CA 1
ATOM 556 C C . TYR A 1 75 ? -6.068 3.236 -6.102 1.00 97.25 75 TYR A C 1
ATOM 558 O O . TYR A 1 75 ? -7.051 2.637 -6.528 1.00 97.25 75 TYR A O 1
ATOM 566 N N . ASP A 1 76 ? -5.636 4.345 -6.692 1.00 96.94 76 ASP A N 1
ATOM 567 C CA . ASP A 1 76 ? -6.394 5.007 -7.762 1.00 96.94 76 ASP A CA 1
ATOM 568 C C . ASP A 1 76 ? -6.427 4.203 -9.062 1.00 96.94 76 ASP A C 1
ATOM 570 O O . ASP A 1 76 ? -7.360 4.310 -9.859 1.00 96.94 76 ASP A O 1
ATOM 574 N N . ARG A 1 77 ? -5.390 3.394 -9.285 1.00 94.75 77 ARG A N 1
ATOM 575 C CA . ARG A 1 77 ? -5.166 2.667 -10.540 1.00 94.75 77 ARG A CA 1
ATOM 576 C C . ARG A 1 77 ? -5.457 1.175 -10.451 1.00 94.75 77 ARG A C 1
ATOM 578 O O . ARG A 1 77 ? -5.320 0.470 -11.448 1.00 94.75 77 ARG A O 1
ATOM 585 N N . ALA A 1 78 ? -5.862 0.681 -9.284 1.00 92.88 78 ALA A N 1
ATOM 586 C CA . ALA A 1 78 ? -6.127 -0.733 -9.061 1.00 92.88 78 ALA A CA 1
ATOM 587 C C . ALA A 1 78 ? -7.308 -0.923 -8.100 1.00 92.88 78 ALA A C 1
ATOM 589 O O . ALA A 1 78 ? -7.479 -0.127 -7.185 1.00 92.88 78 ALA A O 1
ATOM 590 N N . PRO A 1 79 ? -8.107 -1.996 -8.243 1.00 93.88 79 PRO A N 1
ATOM 591 C CA . PRO A 1 79 ? -9.207 -2.288 -7.327 1.00 93.88 79 PRO A CA 1
ATOM 592 C C . PRO A 1 79 ? -8.674 -2.900 -6.018 1.00 93.88 79 PRO A C 1
ATOM 594 O O . PRO A 1 79 ? -8.901 -4.084 -5.742 1.00 93.88 79 PRO A O 1
ATOM 597 N N . VAL A 1 80 ? -7.918 -2.097 -5.264 1.00 94.62 80 VAL A N 1
ATOM 598 C CA . VAL A 1 80 ? -7.291 -2.438 -3.983 1.00 94.62 80 VAL A CA 1
ATOM 599 C C . VAL A 1 80 ? -7.652 -1.388 -2.939 1.00 94.62 80 VAL A C 1
ATOM 601 O O . VAL A 1 80 ? -7.580 -0.186 -3.208 1.00 94.62 80 VAL A O 1
ATOM 604 N N . ILE A 1 81 ? -8.044 -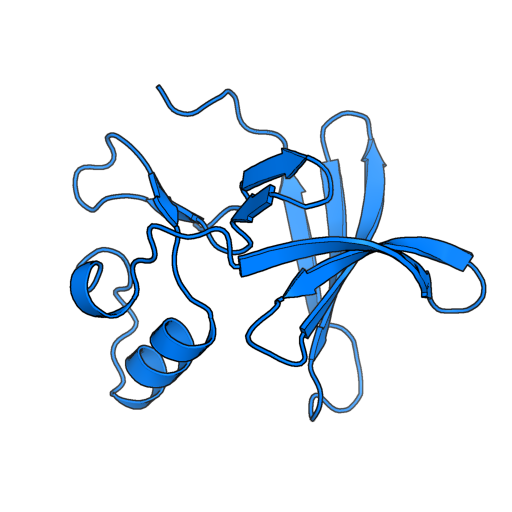1.861 -1.758 1.00 96.25 81 ILE A N 1
ATOM 605 C CA . ILE A 1 81 ? -8.354 -1.041 -0.591 1.00 96.25 81 ILE A CA 1
ATOM 606 C C . ILE A 1 81 ? -7.637 -1.636 0.618 1.00 96.25 81 ILE A C 1
ATOM 608 O O . ILE A 1 81 ? -7.827 -2.806 0.942 1.00 96.25 81 ILE A O 1
ATOM 612 N N . ASP A 1 82 ? -6.864 -0.810 1.311 1.00 96.81 82 ASP A N 1
ATOM 613 C CA . ASP A 1 82 ? -6.204 -1.162 2.562 1.00 96.81 82 ASP A CA 1
ATOM 614 C C . ASP A 1 82 ? -6.971 -0.516 3.719 1.00 96.81 82 ASP A C 1
ATOM 616 O O . ASP A 1 82 ? -6.907 0.698 3.923 1.00 96.81 82 ASP A O 1
ATOM 620 N N . TYR A 1 83 ? -7.704 -1.316 4.493 1.00 97.31 83 TYR A N 1
ATOM 621 C CA . TYR A 1 83 ? -8.419 -0.836 5.678 1.00 97.31 83 TYR A CA 1
ATOM 622 C C . TYR A 1 83 ? -7.463 -0.748 6.867 1.00 97.31 83 TYR A C 1
ATOM 624 O O . TYR A 1 83 ? -6.904 -1.758 7.298 1.00 97.31 83 TYR A O 1
ATOM 632 N N . LEU A 1 84 ? -7.270 0.461 7.389 1.00 97.12 84 LEU A N 1
ATOM 633 C CA . LEU A 1 84 ? -6.227 0.789 8.354 1.00 97.12 84 LEU A CA 1
ATOM 634 C C . LEU A 1 84 ? -6.772 0.782 9.784 1.00 97.12 84 LEU A C 1
ATOM 636 O O . LEU A 1 84 ? -7.734 1.483 10.102 1.00 97.12 84 LEU A O 1
ATOM 640 N N . LEU A 1 85 ? -6.100 0.041 10.662 1.00 95.31 85 LEU A N 1
ATOM 641 C CA . LEU A 1 85 ? -6.376 -0.006 12.093 1.00 95.31 85 LEU A CA 1
ATOM 642 C C . LEU A 1 85 ? -5.115 0.358 12.881 1.00 95.31 85 LEU A C 1
ATOM 644 O O . LEU A 1 85 ? -4.093 -0.324 12.779 1.00 95.31 85 LEU A O 1
ATOM 648 N N . 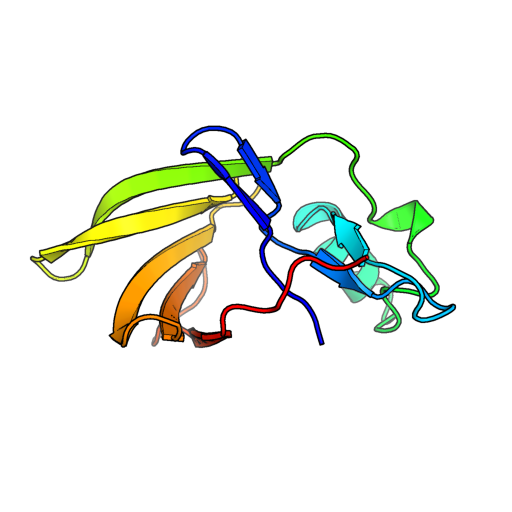ALA A 1 86 ? -5.189 1.421 13.682 1.00 95.94 86 ALA A N 1
ATOM 649 C CA . ALA A 1 86 ? -4.111 1.782 14.596 1.00 95.94 86 ALA A CA 1
ATOM 650 C C . ALA A 1 86 ? -3.977 0.727 15.704 1.00 95.94 86 ALA A C 1
ATOM 652 O O . ALA A 1 86 ? -4.958 0.376 16.359 1.00 95.94 86 ALA A O 1
ATOM 653 N N . VAL A 1 87 ? -2.755 0.236 15.908 1.00 97.25 87 VAL A N 1
ATOM 654 C CA . VAL A 1 87 ? -2.398 -0.664 17.017 1.00 97.25 87 VAL A CA 1
ATOM 655 C C . VAL A 1 87 ? -1.815 0.146 18.171 1.00 97.25 87 VAL A C 1
ATOM 657 O O . VAL A 1 87 ? -2.167 -0.066 19.328 1.00 97.25 87 VAL A O 1
ATOM 660 N N . ASP A 1 88 ? -0.950 1.102 17.837 1.00 96.25 88 ASP A N 1
ATOM 661 C CA . ASP A 1 88 ? -0.358 2.072 18.751 1.00 96.25 88 ASP A CA 1
ATOM 662 C C . ASP A 1 88 ? -0.025 3.371 17.985 1.00 96.25 88 ASP A C 1
ATOM 664 O O . ASP A 1 88 ? -0.494 3.582 16.865 1.00 96.25 88 ASP A O 1
ATOM 668 N N . ARG A 1 89 ? 0.756 4.272 18.593 1.00 95.25 89 ARG A N 1
ATOM 669 C CA . ARG A 1 89 ? 1.118 5.577 18.011 1.00 95.25 89 ARG A CA 1
ATOM 670 C C . ARG A 1 89 ? 1.873 5.470 16.677 1.00 95.25 89 ARG A C 1
ATOM 672 O O . ARG A 1 89 ? 1.762 6.369 15.835 1.00 95.25 89 ARG A O 1
ATOM 679 N N . ASP A 1 90 ? 2.644 4.403 16.504 1.00 96.00 90 ASP A N 1
ATOM 680 C CA . ASP A 1 90 ? 3.606 4.241 15.416 1.00 96.00 90 ASP A CA 1
ATOM 681 C C . ASP A 1 90 ? 3.361 2.978 14.586 1.00 96.00 90 ASP A C 1
ATOM 683 O O . ASP A 1 90 ? 4.075 2.741 13.613 1.00 96.00 90 ASP A O 1
ATOM 687 N N . THR A 1 91 ? 2.335 2.195 14.922 1.00 96.12 91 THR A N 1
ATOM 688 C CA . THR A 1 91 ? 2.015 0.931 14.264 1.00 96.12 91 THR A CA 1
ATOM 689 C C . THR A 1 91 ? 0.574 0.909 13.772 1.00 96.12 91 THR A C 1
ATOM 691 O O . THR A 1 91 ? -0.372 1.122 14.534 1.00 96.12 91 THR A O 1
ATOM 694 N N . ILE A 1 92 ? 0.402 0.572 12.494 1.00 96.88 92 ILE A N 1
ATOM 695 C CA . ILE A 1 92 ? -0.895 0.360 11.849 1.00 96.88 92 ILE A CA 1
ATOM 696 C C . ILE A 1 92 ? -0.904 -1.032 11.219 1.00 96.88 92 ILE A C 1
ATOM 698 O O . ILE A 1 92 ? 0.079 -1.463 10.616 1.00 96.88 92 ILE A O 1
ATOM 702 N N . VAL A 1 93 ? -2.030 -1.728 11.333 1.00 96.19 93 VAL A N 1
ATOM 703 C CA . VAL A 1 93 ? -2.317 -2.924 10.537 1.00 96.19 93 VAL A CA 1
ATOM 704 C C . VAL A 1 93 ? -3.241 -2.531 9.393 1.00 96.19 93 VAL A C 1
ATOM 706 O O . VAL A 1 93 ? -4.269 -1.897 9.614 1.00 96.19 93 VAL A O 1
ATOM 709 N N . ALA A 1 94 ? -2.877 -2.927 8.179 1.00 95.94 94 ALA A N 1
ATOM 710 C CA . ALA A 1 94 ? -3.700 -2.795 6.990 1.00 95.94 94 ALA A CA 1
ATOM 711 C C . ALA A 1 94 ? -4.315 -4.155 6.646 1.00 95.94 94 ALA A C 1
ATOM 713 O O . ALA A 1 94 ? -3.589 -5.124 6.422 1.00 95.94 94 ALA A O 1
ATOM 714 N N . ALA A 1 95 ? -5.643 -4.234 6.606 1.00 95.19 95 ALA A N 1
ATOM 715 C CA . ALA A 1 95 ? -6.347 -5.342 5.975 1.00 95.19 95 ALA A CA 1
ATOM 716 C C . ALA A 1 95 ? -6.492 -5.027 4.482 1.00 95.19 95 ALA A C 1
ATOM 718 O O . ALA A 1 95 ? -7.302 -4.186 4.102 1.00 95.19 95 ALA A O 1
ATOM 719 N N . VAL A 1 96 ? -5.682 -5.693 3.665 1.00 94.12 96 VAL A N 1
ATOM 720 C CA . VAL A 1 96 ? -5.614 -5.516 2.215 1.00 94.12 96 VAL A CA 1
ATOM 721 C C . VAL A 1 96 ? -6.740 -6.312 1.572 1.00 94.12 96 VAL A C 1
ATOM 723 O O . VAL A 1 96 ? -6.780 -7.545 1.657 1.00 94.12 96 VAL A O 1
ATOM 726 N N . GLU A 1 97 ? -7.648 -5.613 0.907 1.00 92.19 97 GLU A N 1
ATOM 727 C CA . GLU A 1 97 ? -8.665 -6.184 0.040 1.00 92.19 97 GLU A CA 1
ATOM 728 C C . GLU A 1 97 ? -8.305 -5.897 -1.416 1.00 92.19 97 GLU A C 1
ATOM 730 O O . GLU A 1 97 ? -8.082 -4.756 -1.811 1.00 92.19 97 GLU A O 1
ATOM 735 N N . ARG A 1 98 ? -8.287 -6.942 -2.244 1.00 90.12 98 ARG A N 1
ATOM 736 C CA . ARG A 1 98 ? -8.127 -6.825 -3.693 1.00 90.12 98 ARG A CA 1
ATOM 737 C C . ARG A 1 98 ? -9.263 -7.565 -4.372 1.00 90.12 98 ARG A C 1
ATOM 739 O O . ARG A 1 98 ? -9.513 -8.731 -4.064 1.00 90.12 98 ARG A O 1
ATOM 746 N N . ARG A 1 99 ? -9.914 -6.928 -5.349 1.00 85.69 99 ARG A N 1
ATOM 747 C CA . ARG A 1 99 ? -10.945 -7.594 -6.161 1.00 85.69 99 ARG A CA 1
ATOM 748 C C . ARG A 1 99 ? -10.382 -8.878 -6.785 1.00 85.69 99 ARG A C 1
ATOM 750 O O . ARG A 1 99 ? -9.364 -8.839 -7.470 1.00 85.69 99 ARG A O 1
ATOM 757 N N . GLY A 1 100 ? -11.076 -9.995 -6.567 1.00 81.44 100 GLY A N 1
ATOM 758 C CA . GLY A 1 100 ? -10.676 -11.323 -7.050 1.00 81.44 100 GLY A CA 1
ATOM 759 C C . GLY A 1 100 ? -9.840 -12.140 -6.060 1.00 81.44 100 GLY A C 1
ATOM 760 O O . GLY A 1 100 ? -9.583 -13.310 -6.326 1.00 81.44 100 GLY A O 1
ATOM 761 N N . MET A 1 101 ? -9.452 -11.572 -4.913 1.00 74.25 101 MET A N 1
ATOM 762 C CA . MET A 1 101 ? -8.892 -12.344 -3.805 1.00 74.25 101 MET A CA 1
ATOM 763 C C . MET A 1 101 ? -10.032 -13.045 -3.058 1.00 74.25 101 MET A C 1
ATOM 765 O O . MET A 1 101 ? -10.939 -12.385 -2.553 1.00 74.25 101 MET A O 1
ATOM 769 N N . VAL A 1 102 ? -10.015 -14.378 -3.032 1.00 54.44 102 VAL A N 1
ATOM 770 C CA . VAL A 1 102 ? -11.048 -15.196 -2.381 1.00 54.44 102 VAL A CA 1
ATOM 771 C C . VAL A 1 102 ? -10.555 -15.618 -0.991 1.00 54.44 102 VAL A C 1
ATOM 773 O O . VAL A 1 102 ? -9.378 -15.908 -0.793 1.00 54.44 102 VAL A O 1
ATOM 776 N N . ASP A 1 103 ? -11.480 -15.630 -0.037 1.00 61.59 103 ASP A N 1
ATOM 777 C CA . ASP A 1 103 ? -11.415 -16.211 1.307 1.00 61.59 103 ASP A CA 1
ATOM 778 C C . ASP A 1 103 ? -10.850 -15.400 2.483 1.00 61.59 103 ASP A C 1
ATOM 780 O O . ASP A 1 103 ? -11.480 -15.482 3.539 1.00 61.59 103 ASP A O 1
ATOM 784 N N . ARG A 1 104 ? -9.774 -14.592 2.403 1.00 68.62 104 ARG A N 1
ATOM 785 C CA . ARG A 1 104 ? -9.322 -13.746 3.549 1.00 68.62 104 ARG A CA 1
ATOM 786 C C . ARG A 1 104 ? -8.527 -12.505 3.117 1.00 68.62 104 ARG A C 1
ATOM 788 O O . ARG A 1 104 ? -7.728 -12.619 2.191 1.00 68.62 104 ARG A O 1
ATOM 795 N N . PRO A 1 105 ? -8.676 -11.349 3.801 1.00 72.94 105 PRO A N 1
ATOM 796 C CA . PRO A 1 105 ? -7.773 -10.219 3.600 1.00 72.94 105 PRO A CA 1
ATOM 797 C C . PRO A 1 105 ? -6.341 -10.628 3.958 1.00 72.94 105 PRO A C 1
ATOM 799 O O . PRO A 1 105 ? -6.114 -11.358 4.929 1.00 72.94 105 PRO A O 1
ATOM 802 N N . VAL A 1 106 ? -5.378 -10.139 3.182 1.00 87.62 106 VAL A N 1
ATOM 803 C CA . VAL A 1 106 ? -3.964 -10.198 3.561 1.00 87.62 106 VAL A CA 1
ATOM 804 C C . VAL A 1 106 ? -3.714 -9.061 4.540 1.00 87.62 106 VAL A C 1
ATOM 806 O O . VAL A 1 106 ? -4.275 -7.980 4.391 1.00 87.62 106 VAL A O 1
ATOM 809 N N . TYR A 1 107 ? -2.891 -9.295 5.557 1.00 92.19 107 TYR A N 1
ATOM 810 C CA . TYR A 1 107 ? -2.541 -8.257 6.517 1.00 92.19 107 TYR A CA 1
ATOM 811 C C . TYR A 1 107 ? -1.133 -7.742 6.246 1.00 92.19 107 TYR A C 1
ATOM 813 O O . TYR A 1 107 ? -0.194 -8.532 6.135 1.00 92.19 107 TYR A O 1
ATOM 821 N N . ALA A 1 108 ? -0.989 -6.423 6.183 1.00 93.50 108 ALA A N 1
ATOM 822 C CA . ALA A 1 108 ? 0.299 -5.746 6.179 1.00 93.50 108 ALA A CA 1
ATOM 823 C C . ALA A 1 108 ? 0.484 -4.973 7.490 1.00 93.50 108 ALA A C 1
ATOM 825 O O . ALA A 1 108 ? -0.468 -4.423 8.044 1.00 93.50 108 ALA A O 1
ATOM 826 N N . LEU A 1 109 ? 1.717 -4.945 7.993 1.00 95.62 109 LEU A N 1
ATOM 827 C CA . LEU A 1 109 ? 2.094 -4.167 9.167 1.00 95.62 109 LEU A CA 1
ATOM 828 C C . LEU A 1 109 ? 2.897 -2.953 8.709 1.00 95.62 109 LEU A C 1
ATOM 830 O O . LEU A 1 109 ? 3.964 -3.107 8.115 1.00 95.62 109 LEU A O 1
ATOM 834 N N . LEU A 1 110 ? 2.400 -1.761 9.015 1.00 95.56 110 LEU A N 1
ATOM 835 C CA . LEU A 1 110 ? 3.086 -0.505 8.758 1.00 95.56 110 LEU A CA 1
ATOM 836 C C . LEU A 1 110 ? 3.635 0.022 10.077 1.00 95.56 110 LEU A C 1
ATOM 838 O O . LEU A 1 110 ? 2.899 0.165 11.054 1.00 95.56 110 LEU A O 1
ATOM 842 N N . ARG A 1 111 ? 4.934 0.312 10.095 1.00 95.50 111 ARG A N 1
ATOM 843 C CA . ARG A 1 111 ? 5.577 1.030 11.193 1.00 95.50 111 ARG A CA 1
ATOM 844 C C . ARG A 1 111 ? 6.029 2.386 10.700 1.00 95.50 111 ARG A C 1
ATOM 846 O O . ARG A 1 111 ? 6.614 2.481 9.622 1.00 95.50 111 ARG A O 1
ATOM 853 N N . ARG A 1 112 ? 5.789 3.417 11.504 1.00 93.94 112 ARG A N 1
ATOM 854 C CA . ARG A 1 112 ? 6.317 4.754 11.260 1.00 93.94 112 ARG A CA 1
ATOM 855 C C . ARG A 1 112 ? 7.838 4.660 11.161 1.00 93.94 112 ARG A C 1
ATOM 857 O O . ARG A 1 112 ? 8.502 4.200 12.088 1.00 93.94 112 ARG A O 1
ATOM 864 N N . CYS A 1 113 ? 8.376 5.084 10.027 1.00 87.81 113 CYS A N 1
ATOM 865 C CA . CYS A 1 113 ? 9.804 5.302 9.871 1.00 87.81 113 CYS A CA 1
ATOM 866 C C . CYS A 1 113 ? 10.112 6.768 10.193 1.00 87.81 113 CYS A C 1
ATOM 868 O O . CYS A 1 113 ? 9.243 7.630 10.040 1.00 87.81 113 CYS A O 1
ATOM 870 N N . ALA A 1 114 ? 11.340 7.052 10.630 1.00 76.06 114 ALA A N 1
ATOM 871 C CA . ALA A 1 114 ? 11.850 8.413 10.518 1.00 76.06 114 ALA A CA 1
ATOM 872 C C . ALA A 1 114 ? 11.814 8.808 9.034 1.00 76.06 114 ALA A C 1
ATOM 874 O O . ALA A 1 114 ? 11.989 7.938 8.178 1.00 76.06 114 ALA A O 1
ATOM 875 N N . GLU A 1 115 ? 11.548 10.078 8.727 1.00 65.44 115 GLU A N 1
ATOM 876 C CA . GLU A 1 115 ? 11.542 10.527 7.333 1.00 65.44 115 GLU A CA 1
ATOM 877 C C . GLU A 1 115 ? 12.862 10.108 6.661 1.00 65.44 115 GLU A C 1
ATOM 879 O O . GLU A 1 115 ? 13.933 10.362 7.230 1.00 65.44 115 GLU A O 1
ATOM 884 N N . PRO A 1 116 ? 12.808 9.395 5.518 1.00 56.56 116 PRO A N 1
ATOM 885 C CA . PRO A 1 116 ? 14.014 9.049 4.783 1.00 56.56 116 PRO A CA 1
ATOM 886 C C . PRO A 1 116 ? 14.734 10.349 4.411 1.00 56.56 116 PRO A C 1
ATOM 888 O O . PRO A 1 116 ? 14.100 11.302 3.959 1.00 56.56 116 PRO A O 1
ATOM 891 N N . ARG A 1 117 ? 16.034 10.399 4.709 1.00 43.12 117 ARG A N 1
ATOM 892 C CA . ARG A 1 117 ? 16.876 11.584 4.524 1.00 43.12 117 ARG A CA 1
ATOM 893 C C . ARG A 1 117 ? 17.141 11.865 3.051 1.00 43.12 117 ARG A C 1
ATOM 895 O O . ARG A 1 117 ? 17.318 10.881 2.308 1.00 43.12 117 ARG A O 1
#

Secondary structure (DSSP, 8-state):
--EEEESSSS-EEEEEEE-TTSS-EEEB-HHHHHHHHHTT---TTTTHHHHB-SS--EEEEEEEETTEEEEEEEETTSSEEEEEEESSSSEEEEEEEETT--S--EEEEEEPPPPP-

Organism: NCBI:txid1286180

pLDDT: mean 92.24, std 9.92, range [43.12, 98.56]

Foldseek 3Di:
DWAKDPPDQAAIQGTWDAAPVNQGIFGFAPVLVVVCVVVVDPCCNVVCVSTGDPGGQWGWDQDDDPNDGFTWIQGNVFQKIWGWDDPDPFKIKTQIDHPPDPDGTDIDIHGDDDHRD

InterPro domains:
  IPR025568 Domain of unknown function DUF4334 [PF14232] (57-112)

Sequence (117 aa):
MGGVGFVDSETVDPLLYPDTDGTGVFAADLVSLLALFDTGSRDVSARRRDVETMTPNGRVRSIEYRGVVSSALIYDRAPVIDYLLAVDRDTIVAAVERRGMVDRPVYALLRRCAEPR

Radius of gyration: 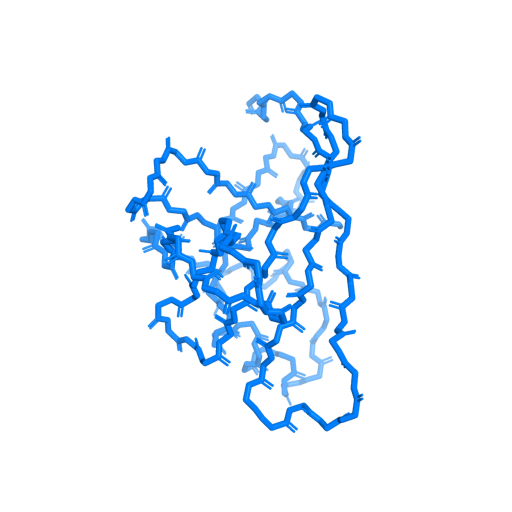14.43 Å; chains: 1; bounding box: 42×30×35 Å